Protein AF-A0A7Y6E427-F1 (afdb_monomer_lite)

Structure (mmCIF, N/CA/C/O backbone):
data_AF-A0A7Y6E427-F1
#
_entry.id   AF-A0A7Y6E427-F1
#
loop_
_atom_site.group_PDB
_atom_site.id
_atom_site.type_symbol
_atom_site.label_atom_id
_atom_site.label_alt_id
_atom_site.label_comp_id
_atom_site.label_asym_id
_atom_site.label_entity_id
_atom_site.label_seq_id
_atom_site.pdbx_PDB_ins_code
_atom_site.Cartn_x
_atom_site.Cartn_y
_atom_site.Cartn_z
_atom_site.occupancy
_atom_site.B_iso_or_equiv
_atom_site.auth_seq_id
_atom_site.auth_comp_id
_atom_site.auth_asym_id
_atom_site.auth_atom_id
_atom_site.pdbx_PDB_model_num
ATOM 1 N N . MET A 1 1 ? 7.602 -3.391 -2.675 1.00 95.00 1 MET A N 1
ATOM 2 C CA . MET A 1 1 ? 7.147 -2.025 -2.316 1.00 95.00 1 MET A CA 1
ATOM 3 C C . MET A 1 1 ? 5.627 -1.980 -2.316 1.00 95.00 1 MET A C 1
ATOM 5 O O . MET A 1 1 ? 5.021 -2.657 -3.137 1.00 95.00 1 MET A O 1
ATOM 9 N N . LEU A 1 2 ? 5.020 -1.209 -1.414 1.00 97.69 2 LEU A N 1
ATOM 10 C CA . LEU A 1 2 ? 3.583 -0.913 -1.428 1.00 97.69 2 LEU A CA 1
ATOM 11 C C . LEU A 1 2 ? 3.324 0.425 -2.132 1.00 97.69 2 LEU A C 1
ATOM 13 O O . LEU A 1 2 ? 4.019 1.398 -1.859 1.00 97.69 2 LEU A O 1
ATOM 17 N N . ILE A 1 3 ? 2.327 0.484 -3.006 1.00 97.25 3 ILE A N 1
ATOM 18 C CA . ILE A 1 3 ? 1.821 1.716 -3.617 1.00 97.25 3 ILE A CA 1
ATOM 19 C C . ILE A 1 3 ? 0.361 1.869 -3.204 1.00 97.25 3 ILE A C 1
ATOM 21 O O . ILE A 1 3 ? -0.404 0.911 -3.313 1.00 97.25 3 ILE A O 1
ATOM 25 N N . GLN A 1 4 ? -0.028 3.051 -2.734 1.00 97.75 4 GLN A N 1
ATOM 26 C CA . GLN A 1 4 ? -1.403 3.341 -2.330 1.00 97.75 4 GLN A CA 1
ATOM 27 C C . GLN A 1 4 ? -1.876 4.657 -2.936 1.00 97.75 4 GLN A C 1
ATOM 29 O O . GLN A 1 4 ? -1.157 5.657 -2.911 1.00 97.75 4 GLN A O 1
ATOM 34 N N . LEU A 1 5 ? -3.102 4.657 -3.451 1.00 97.38 5 LEU A N 1
ATOM 35 C CA . LEU A 1 5 ? -3.813 5.877 -3.806 1.00 97.38 5 LEU A CA 1
ATOM 36 C C . LEU A 1 5 ? -4.541 6.380 -2.561 1.00 97.38 5 LEU A C 1
ATOM 38 O O . LEU A 1 5 ? -5.283 5.630 -1.926 1.00 97.38 5 LEU A O 1
ATOM 42 N N . ARG A 1 6 ? -4.316 7.642 -2.206 1.00 97.56 6 ARG A N 1
ATOM 43 C CA . ARG A 1 6 ? -5.000 8.301 -1.098 1.00 97.56 6 ARG A CA 1
ATOM 44 C C . ARG A 1 6 ? -6.352 8.829 -1.566 1.00 97.56 6 ARG A C 1
ATOM 46 O O . ARG A 1 6 ? -6.402 9.679 -2.452 1.00 97.56 6 ARG A O 1
ATOM 53 N N . GLY A 1 7 ? -7.411 8.332 -0.935 1.00 94.62 7 GLY A N 1
ATOM 54 C CA . GLY A 1 7 ? -8.775 8.826 -1.065 1.00 94.62 7 GLY A CA 1
ATOM 55 C C . GLY A 1 7 ? -8.993 10.153 -0.339 1.00 94.62 7 GLY A C 1
ATOM 56 O O . GLY A 1 7 ? -8.105 10.688 0.333 1.00 94.62 7 GLY A O 1
ATOM 57 N N . SER A 1 8 ? -10.192 10.707 -0.493 1.00 91.56 8 SER A N 1
ATOM 58 C CA . SER A 1 8 ? -10.535 12.044 -0.001 1.00 91.56 8 SER A CA 1
ATOM 59 C C . SER A 1 8 ? -10.573 12.151 1.525 1.00 91.56 8 SER A C 1
ATOM 61 O O . SER A 1 8 ? -10.405 13.251 2.049 1.00 91.56 8 SER A O 1
ATOM 63 N N . GLN A 1 9 ? -10.737 11.036 2.242 1.00 92.12 9 GLN A N 1
ATOM 64 C CA . GLN A 1 9 ? -10.727 10.983 3.708 1.00 92.12 9 GLN A CA 1
ATOM 65 C C . GLN A 1 9 ? -9.375 10.506 4.264 1.00 92.12 9 GLN A C 1
ATOM 67 O O . GLN A 1 9 ? -9.242 10.248 5.458 1.00 92.12 9 GLN A O 1
ATOM 72 N N . GLY A 1 10 ? -8.344 10.428 3.416 1.00 94.25 10 GLY A N 1
ATOM 73 C CA . GLY A 1 10 ? -7.008 9.988 3.808 1.00 94.25 10 GLY A CA 1
ATOM 74 C C . GLY A 1 10 ? -6.825 8.471 3.831 1.00 94.25 10 GLY A C 1
ATOM 75 O O . GLY A 1 10 ? -5.727 8.022 4.143 1.00 94.25 10 GLY A O 1
ATOM 76 N N . GLU A 1 11 ? -7.849 7.700 3.472 1.00 96.94 11 GLU A N 1
ATOM 77 C CA . GLU A 1 11 ? -7.848 6.244 3.351 1.00 96.94 11 GLU A CA 1
ATOM 78 C C . GLU A 1 11 ? -7.112 5.761 2.099 1.00 96.94 11 GLU A C 1
ATOM 80 O O . GLU A 1 11 ? -6.969 6.496 1.119 1.00 96.94 11 GLU A O 1
ATOM 85 N N . ALA A 1 12 ? -6.632 4.514 2.101 1.00 97.56 12 ALA A N 1
ATOM 86 C CA . ALA A 1 12 ? -6.104 3.916 0.876 1.00 97.56 12 ALA A CA 1
ATOM 87 C C . ALA A 1 12 ? -7.281 3.476 -0.002 1.00 97.56 12 ALA A C 1
ATOM 89 O O . ALA A 1 12 ? -7.875 2.430 0.251 1.00 97.56 12 ALA A O 1
ATOM 90 N N . SER A 1 13 ? -7.635 4.255 -1.023 1.00 96.62 13 SER A N 1
ATOM 91 C CA . SER A 1 13 ? -8.749 3.952 -1.937 1.00 96.62 13 SER A CA 1
ATOM 92 C C . SER A 1 13 ? -8.400 2.861 -2.953 1.00 96.62 13 SER A C 1
ATOM 94 O O . SER A 1 13 ? -9.272 2.134 -3.422 1.00 96.62 13 SER A O 1
ATOM 96 N N . ALA A 1 14 ? -7.111 2.712 -3.252 1.00 96.38 14 ALA A N 1
ATOM 97 C CA . ALA A 1 14 ? -6.553 1.600 -4.005 1.00 96.38 14 ALA A CA 1
ATOM 98 C C . ALA A 1 14 ? -5.166 1.260 -3.460 1.00 96.38 14 ALA A C 1
ATOM 100 O O . ALA A 1 14 ? -4.460 2.124 -2.933 1.00 96.38 14 ALA A O 1
ATOM 101 N N . SER A 1 15 ? -4.760 -0.002 -3.565 1.00 97.56 15 SER A N 1
ATOM 102 C CA . SER A 1 15 ? -3.438 -0.454 -3.134 1.00 97.56 15 SER A CA 1
ATOM 103 C C . SER A 1 15 ? -2.888 -1.510 -4.086 1.00 97.56 15 SER A C 1
ATOM 105 O O . SER A 1 15 ? -3.629 -2.334 -4.624 1.00 97.56 15 SER A O 1
ATOM 107 N N . ALA A 1 16 ? -1.575 -1.501 -4.280 1.00 97.38 16 ALA A N 1
ATOM 108 C CA . ALA A 1 16 ? -0.863 -2.517 -5.037 1.00 97.38 16 ALA A CA 1
ATOM 109 C C . ALA A 1 16 ? 0.496 -2.818 -4.401 1.00 97.38 16 ALA A C 1
ATOM 111 O O . ALA A 1 16 ? 1.229 -1.916 -3.997 1.00 97.38 16 ALA A O 1
ATOM 112 N N . VAL A 1 17 ? 0.856 -4.096 -4.345 1.00 97.25 17 VAL A N 1
ATOM 113 C CA . VAL A 1 17 ? 2.209 -4.542 -4.017 1.00 97.25 17 VAL A CA 1
ATOM 114 C C . VAL A 1 17 ? 2.961 -4.759 -5.317 1.00 97.25 17 VAL A C 1
ATOM 116 O O . VAL A 1 17 ? 2.497 -5.475 -6.201 1.00 97.25 17 VAL A O 1
ATOM 119 N N . PHE A 1 18 ? 4.133 -4.145 -5.416 1.00 95.75 18 PHE A N 1
ATOM 120 C CA . PHE A 1 18 ? 5.030 -4.267 -6.553 1.00 95.75 18 PHE A CA 1
ATOM 12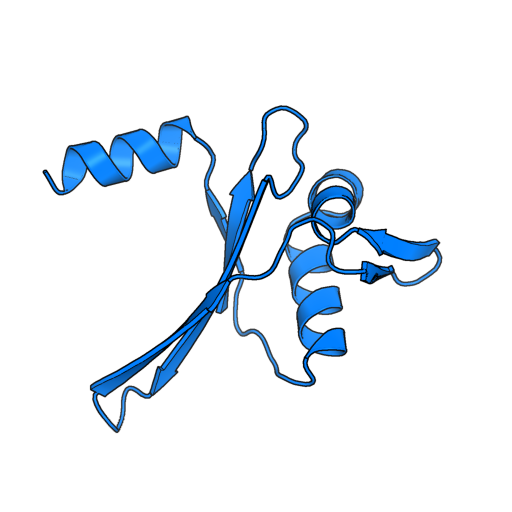1 C C . PHE A 1 18 ? 6.334 -4.937 -6.123 1.00 95.75 18 PHE A C 1
ATOM 123 O O . PHE A 1 18 ? 6.969 -4.510 -5.148 1.00 95.75 18 PHE A O 1
ATOM 130 N N . ALA A 1 19 ? 6.726 -5.977 -6.850 1.00 94.75 19 ALA A N 1
ATOM 131 C CA . ALA A 1 19 ? 7.983 -6.692 -6.681 1.00 94.75 19 ALA A CA 1
ATOM 132 C C . ALA A 1 19 ? 8.788 -6.615 -7.981 1.00 94.75 19 ALA A C 1
ATOM 134 O O . ALA A 1 19 ? 8.236 -6.804 -9.064 1.00 94.75 19 ALA A O 1
ATOM 135 N N . VAL A 1 20 ? 10.085 -6.337 -7.862 1.00 94.12 20 VAL A N 1
ATOM 136 C CA . VAL A 1 20 ? 11.022 -6.258 -8.987 1.00 94.12 20 VAL A CA 1
ATOM 137 C C . VAL A 1 20 ? 12.135 -7.260 -8.745 1.00 94.12 20 VAL A C 1
ATOM 139 O O . VAL A 1 20 ? 12.715 -7.282 -7.663 1.00 94.12 20 VAL A O 1
ATOM 142 N N . ASP A 1 21 ? 12.438 -8.054 -9.763 1.00 94.81 21 ASP A N 1
ATOM 143 C CA 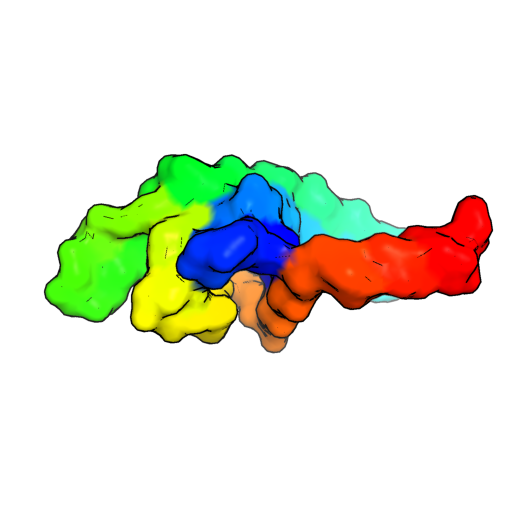. ASP A 1 21 ? 13.633 -8.883 -9.842 1.00 94.81 21 ASP A CA 1
ATOM 144 C C . ASP A 1 21 ? 14.565 -8.255 -10.895 1.00 94.81 21 ASP A C 1
ATOM 146 O O . ASP A 1 21 ? 14.369 -8.464 -12.101 1.00 94.81 21 ASP A O 1
ATOM 150 N N . PRO A 1 22 ? 15.539 -7.428 -10.467 1.00 93.75 22 PRO A N 1
ATOM 151 C CA . PRO A 1 22 ? 16.426 -6.726 -11.386 1.00 93.75 22 PRO A CA 1
ATOM 152 C C . PRO A 1 22 ? 17.427 -7.661 -12.070 1.00 93.75 22 PRO A C 1
ATOM 154 O O . PRO A 1 22 ? 17.843 -7.367 -13.186 1.00 93.75 22 PRO A O 1
ATOM 157 N N . GLU A 1 23 ? 17.789 -8.789 -11.450 1.00 97.12 23 GLU A N 1
ATOM 158 C CA . GLU A 1 23 ? 18.710 -9.766 -12.047 1.00 97.12 23 GLU A CA 1
ATOM 159 C C . GLU A 1 23 ? 18.073 -10.454 -13.255 1.00 97.12 23 GLU A C 1
ATOM 161 O O . GLU A 1 23 ? 18.747 -10.743 -14.244 1.00 97.12 23 GLU A O 1
ATOM 166 N N . ARG A 1 24 ? 16.756 -10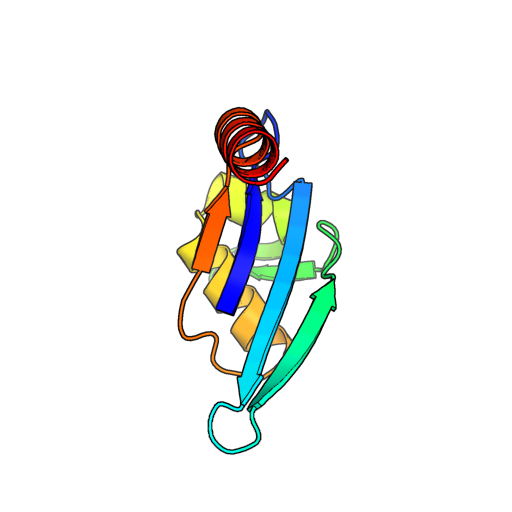.682 -13.193 1.00 96.38 24 ARG A N 1
ATOM 167 C CA . ARG A 1 24 ? 15.980 -11.275 -14.289 1.00 96.38 24 ARG A CA 1
ATOM 168 C C . ARG A 1 24 ? 15.303 -10.252 -15.195 1.00 96.38 24 ARG A C 1
ATOM 170 O O . ARG A 1 24 ? 14.728 -10.644 -16.206 1.00 96.38 24 ARG A O 1
ATOM 177 N N . GLY A 1 25 ? 15.329 -8.968 -14.841 1.00 96.81 25 GLY A N 1
ATOM 178 C CA . GLY A 1 25 ? 14.597 -7.924 -15.560 1.00 96.81 25 GLY A CA 1
ATOM 179 C C . GLY A 1 25 ? 13.081 -8.148 -15.555 1.00 96.81 25 GLY A C 1
ATOM 180 O O . GLY A 1 25 ? 12.413 -7.849 -16.541 1.00 96.81 25 GLY A O 1
ATOM 181 N N . THR A 1 26 ? 12.533 -8.709 -14.472 1.00 97.19 26 THR A N 1
ATOM 182 C CA . THR A 1 26 ? 11.095 -9.010 -14.358 1.00 97.19 26 THR A CA 1
ATOM 183 C C . THR A 1 26 ? 10.449 -8.238 -13.216 1.00 97.19 26 THR A C 1
ATOM 185 O O . THR A 1 26 ? 11.109 -7.827 -12.262 1.00 97.19 26 THR A O 1
ATOM 188 N N . ALA A 1 27 ? 9.139 -8.029 -13.309 1.00 95.50 27 ALA A N 1
ATOM 189 C CA . ALA A 1 27 ? 8.355 -7.416 -12.250 1.00 95.50 27 ALA A CA 1
ATOM 190 C C . ALA A 1 27 ? 7.003 -8.115 -12.101 1.00 95.50 27 ALA A C 1
ATOM 192 O O . ALA A 1 27 ? 6.497 -8.747 -13.028 1.00 95.50 27 ALA A O 1
ATOM 193 N N . SER A 1 28 ? 6.417 -8.009 -10.916 1.00 95.75 28 SER A N 1
ATOM 194 C CA . SER A 1 28 ? 5.092 -8.534 -10.600 1.00 95.75 28 SER A CA 1
ATOM 195 C C . SER A 1 28 ? 4.315 -7.517 -9.779 1.00 95.75 28 SER A C 1
ATOM 197 O O . SER A 1 28 ? 4.871 -6.846 -8.907 1.00 95.75 28 SER A O 1
ATOM 199 N N . MET A 1 29 ? 3.019 -7.411 -10.059 1.00 96.00 29 MET A N 1
ATOM 200 C CA . MET A 1 29 ? 2.101 -6.531 -9.346 1.00 96.00 29 MET A CA 1
ATOM 201 C C . MET A 1 29 ? 0.915 -7.337 -8.829 1.00 96.00 29 MET A C 1
ATOM 203 O O . MET A 1 29 ? 0.348 -8.148 -9.557 1.00 96.00 29 MET A O 1
ATOM 207 N N . ILE A 1 30 ? 0.529 -7.082 -7.582 1.00 95.75 30 ILE A N 1
ATOM 208 C CA . ILE A 1 30 ? -0.665 -7.651 -6.961 1.00 95.75 30 ILE A CA 1
ATOM 209 C C . ILE A 1 30 ? -1.512 -6.499 -6.442 1.00 95.75 30 ILE A C 1
ATOM 211 O O . ILE A 1 30 ? -1.054 -5.716 -5.612 1.00 95.75 30 ILE A O 1
ATOM 215 N N . THR A 1 31 ? -2.750 -6.393 -6.914 1.00 97.44 31 THR A N 1
ATOM 216 C CA . THR A 1 31 ? -3.723 -5.442 -6.369 1.00 97.44 31 THR A CA 1
ATOM 217 C C . THR A 1 31 ? -4.223 -5.934 -5.018 1.00 97.44 31 THR A C 1
ATOM 219 O O . THR A 1 31 ? -4.608 -7.095 -4.886 1.00 97.44 31 THR A O 1
ATOM 222 N N . VAL A 1 32 ? -4.257 -5.045 -4.032 1.00 97.25 32 VAL A N 1
ATOM 223 C CA . VAL A 1 32 ? -4.732 -5.342 -2.681 1.00 97.25 32 VAL A CA 1
ATOM 224 C C . VAL A 1 32 ? -5.998 -4.523 -2.429 1.00 97.25 32 VAL A C 1
ATOM 226 O O . VAL A 1 32 ? -5.933 -3.293 -2.459 1.00 97.25 32 VAL A O 1
ATOM 229 N N . PRO A 1 33 ? -7.158 -5.161 -2.201 1.00 97.44 33 PRO A N 1
ATOM 230 C CA . PRO A 1 33 ? -8.388 -4.443 -1.890 1.00 97.44 33 PRO A CA 1
ATOM 231 C C . PRO A 1 33 ? -8.255 -3.609 -0.612 1.00 97.44 33 PRO A C 1
ATOM 233 O O . PRO A 1 33 ? -7.711 -4.088 0.382 1.00 97.44 33 PRO A O 1
ATOM 236 N N . SER A 1 34 ? -8.830 -2.408 -0.582 1.00 96.81 34 SER A N 1
ATOM 237 C CA . SER A 1 34 ? -8.844 -1.545 0.613 1.00 96.81 34 SER A CA 1
ATOM 238 C C . SER A 1 34 ? -9.558 -2.171 1.813 1.00 96.81 34 SER A C 1
ATOM 240 O O . SER A 1 34 ? -9.243 -1.852 2.957 1.00 96.81 34 SER A O 1
ATOM 242 N N . LEU A 1 35 ? -10.487 -3.093 1.542 1.00 97.06 35 LEU A N 1
ATOM 243 C CA . LEU A 1 35 ? -11.217 -3.885 2.536 1.00 97.06 35 LEU A CA 1
ATOM 244 C C . LEU A 1 35 ? -10.418 -5.089 3.062 1.00 97.06 35 LEU A C 1
ATOM 246 O O . LEU A 1 35 ? -10.940 -5.861 3.862 1.00 97.06 35 LEU A O 1
ATOM 250 N N . THR A 1 36 ? -9.173 -5.283 2.612 1.00 97.69 36 THR A N 1
ATOM 251 C CA . THR A 1 36 ? -8.297 -6.329 3.152 1.00 97.69 36 THR A CA 1
ATOM 252 C C . THR A 1 36 ? -8.111 -6.093 4.642 1.00 97.69 36 THR A C 1
ATOM 254 O O . THR A 1 36 ? -7.632 -5.034 5.047 1.00 97.69 36 THR A O 1
ATOM 257 N N . VAL A 1 37 ? -8.491 -7.076 5.453 1.00 97.88 37 VAL A N 1
ATOM 258 C CA . VAL A 1 37 ? -8.349 -7.002 6.906 1.00 97.88 37 VAL A CA 1
ATOM 259 C C . VAL A 1 37 ? -6.907 -7.326 7.280 1.00 97.88 37 VAL A C 1
ATOM 261 O O . VAL A 1 37 ? -6.390 -8.388 6.931 1.00 97.88 37 VAL A O 1
ATOM 264 N N . VAL A 1 38 ? -6.265 -6.407 7.992 1.00 97.19 38 VAL A N 1
ATOM 265 C CA . VAL A 1 38 ? -4.910 -6.541 8.535 1.00 97.19 38 VAL A CA 1
ATOM 266 C C . VAL A 1 38 ? -4.939 -6.379 10.052 1.00 97.19 38 VAL A C 1
ATOM 268 O O . VAL A 1 38 ? -5.903 -5.863 10.612 1.00 97.19 38 VAL A O 1
ATOM 271 N N . ASN A 1 39 ? -3.879 -6.812 10.730 1.00 95.12 39 ASN A N 1
ATOM 272 C CA . ASN A 1 39 ? -3.746 -6.605 12.169 1.00 95.12 39 ASN A CA 1
ATOM 273 C C . ASN A 1 39 ? -3.070 -5.257 12.447 1.00 95.12 39 ASN A C 1
ATOM 275 O O . ASN A 1 39 ? -1.940 -5.037 12.010 1.00 95.12 39 ASN A O 1
ATOM 279 N N . SER A 1 40 ? -3.737 -4.387 13.207 1.00 90.25 40 SER A N 1
ATOM 280 C CA . SER A 1 40 ? -3.146 -3.178 13.786 1.00 90.25 40 SER A CA 1
ATOM 281 C C . SER A 1 40 ? -2.605 -3.489 15.189 1.00 90.25 40 SER A C 1
ATOM 283 O O . SER A 1 40 ? -3.348 -4.012 16.033 1.00 90.25 40 SER A O 1
ATOM 285 N N . PRO A 1 41 ? -1.319 -3.211 15.478 1.00 81.00 41 PRO A N 1
ATOM 286 C CA . PRO A 1 41 ? -0.762 -3.402 16.813 1.00 81.00 41 PRO A CA 1
ATOM 287 C C . PRO A 1 41 ? -1.536 -2.608 17.876 1.00 81.00 41 PRO A C 1
ATOM 289 O O . PRO A 1 41 ? -1.563 -1.384 17.850 1.00 81.00 41 PRO A O 1
ATOM 292 N N . GLY A 1 42 ? -2.138 -3.312 18.838 1.00 83.06 42 GLY A N 1
ATOM 293 C CA . GLY A 1 42 ? -2.882 -2.708 19.953 1.00 83.06 42 GLY A CA 1
ATOM 294 C C . GLY A 1 42 ? -4.363 -2.415 19.683 1.00 83.06 42 GLY A C 1
ATOM 295 O O . GLY A 1 42 ? -5.106 -2.225 20.641 1.00 83.06 42 GLY A O 1
ATOM 296 N N . GLU A 1 43 ? -4.809 -2.450 18.426 1.00 83.62 43 GLU A N 1
ATOM 297 C CA . GLU A 1 43 ? -6.193 -2.124 18.031 1.00 83.62 43 GLU A CA 1
ATOM 298 C C . GLU A 1 43 ? -6.948 -3.328 17.438 1.00 83.62 43 GLU A C 1
ATOM 300 O O . GLU A 1 43 ? -8.176 -3.345 17.424 1.00 83.62 43 GLU A O 1
ATOM 305 N N . GLY A 1 44 ? -6.231 -4.376 17.014 1.00 90.12 44 GLY A N 1
ATOM 306 C CA . GLY A 1 44 ? -6.831 -5.593 16.466 1.00 90.12 44 GLY A CA 1
ATOM 307 C C . GLY A 1 44 ? -7.072 -5.521 14.951 1.00 90.12 44 GLY A C 1
ATOM 308 O O . GLY A 1 44 ? -6.361 -4.797 14.251 1.00 90.12 44 GLY A O 1
ATOM 309 N N . PRO A 1 45 ? -8.004 -6.328 14.411 1.00 96.62 45 PRO A N 1
ATOM 310 C CA . PRO A 1 45 ? -8.282 -6.368 12.978 1.00 96.62 45 PRO A CA 1
ATOM 311 C C . PRO A 1 45 ? -8.898 -5.057 12.472 1.00 96.62 45 PRO A C 1
ATOM 313 O O . PRO A 1 45 ? -9.897 -4.594 13.015 1.00 96.62 45 PRO A O 1
ATOM 316 N N . VAL A 1 46 ? -8.343 -4.501 11.398 1.00 97.38 46 VAL A N 1
ATOM 317 C CA . VAL A 1 46 ? -8.801 -3.253 10.764 1.00 97.38 46 VAL A CA 1
ATOM 318 C C . VAL A 1 46 ? -8.674 -3.353 9.244 1.00 97.38 46 VAL A C 1
ATOM 320 O O . VAL A 1 46 ? -7.848 -4.110 8.727 1.00 97.38 46 VAL A O 1
ATOM 323 N N . ALA A 1 47 ? -9.490 -2.604 8.502 1.00 97.75 47 ALA A N 1
ATOM 324 C CA . ALA A 1 47 ? -9.341 -2.514 7.055 1.00 97.75 47 ALA A CA 1
ATOM 325 C C . ALA A 1 47 ? -8.039 -1.780 6.691 1.00 97.75 47 ALA A C 1
ATOM 327 O O . ALA A 1 47 ? -7.725 -0.731 7.252 1.00 97.75 47 ALA A O 1
ATOM 328 N N . LEU A 1 48 ? -7.296 -2.290 5.706 1.00 97.25 48 LEU A N 1
ATOM 329 C CA . LEU A 1 48 ? -6.040 -1.692 5.240 1.00 97.25 48 LEU A CA 1
ATOM 330 C C . LEU A 1 48 ? -6.208 -0.218 4.836 1.00 97.25 48 LEU A C 1
ATOM 332 O O . LEU A 1 48 ? -5.335 0.605 5.115 1.00 97.25 48 LEU A O 1
ATOM 336 N N . GLY A 1 49 ? -7.328 0.106 4.180 1.00 96.88 49 GLY A N 1
ATOM 337 C CA . GLY A 1 49 ? -7.656 1.475 3.788 1.00 96.88 49 GLY A CA 1
ATOM 338 C C . GLY A 1 49 ? -7.784 2.415 4.981 1.00 96.88 49 GLY A C 1
ATOM 339 O O . GLY A 1 49 ? -7.188 3.491 4.970 1.00 96.88 49 GLY A O 1
ATOM 340 N N . GLU A 1 50 ? -8.503 1.980 6.015 1.00 96.81 50 GLU A N 1
ATOM 341 C CA . GLU A 1 50 ? -8.710 2.732 7.254 1.00 96.81 50 GLU A CA 1
ATOM 342 C C . GLU A 1 50 ? -7.408 2.888 8.040 1.00 96.81 50 GLU A C 1
ATOM 344 O O . GLU A 1 50 ? -7.074 3.998 8.442 1.00 96.81 50 GLU A O 1
ATOM 349 N N . LEU A 1 51 ? -6.611 1.820 8.147 1.00 96.69 51 LEU A N 1
ATOM 350 C CA . LEU A 1 51 ? -5.320 1.855 8.836 1.00 96.69 51 LEU A CA 1
ATOM 351 C C . LEU A 1 51 ? -4.368 2.907 8.248 1.00 96.69 51 LEU A C 1
ATOM 353 O O . LEU A 1 51 ? -3.596 3.535 8.975 1.00 96.69 51 LEU A O 1
ATOM 357 N N . MET A 1 52 ? -4.415 3.121 6.928 1.00 96.25 52 MET A N 1
ATOM 358 C CA . MET A 1 52 ? -3.634 4.186 6.298 1.00 96.25 52 MET A CA 1
ATOM 359 C C . MET A 1 52 ? -4.106 5.580 6.742 1.00 96.25 52 MET A C 1
ATOM 361 O O . MET A 1 52 ? -3.266 6.462 6.922 1.00 96.25 52 MET A O 1
ATOM 365 N N . ALA A 1 53 ? -5.413 5.781 6.933 1.00 95.69 53 ALA A N 1
ATOM 366 C CA . ALA A 1 53 ? -5.972 7.054 7.384 1.00 95.69 53 ALA A CA 1
ATOM 367 C C . ALA A 1 53 ? -5.647 7.334 8.858 1.00 95.69 53 ALA A C 1
ATOM 369 O O . ALA A 1 53 ? -5.265 8.452 9.201 1.00 95.69 53 ALA A O 1
ATOM 370 N N . SER A 1 54 ? -5.772 6.325 9.721 1.00 94.62 54 SER A N 1
ATOM 371 C CA . SER A 1 54 ? -5.627 6.471 11.171 1.00 94.62 54 SER A CA 1
ATOM 372 C C . SER A 1 54 ? -4.170 6.455 11.641 1.00 94.62 54 SER A C 1
ATOM 374 O O . SER A 1 54 ? -3.783 7.272 12.476 1.00 94.62 54 SER A O 1
ATOM 376 N N . ASN A 1 55 ? -3.336 5.566 11.089 1.00 94.38 55 ASN A N 1
ATOM 377 C CA . ASN A 1 55 ? -1.972 5.317 11.581 1.00 94.38 55 ASN A CA 1
ATOM 378 C C . ASN A 1 55 ? -0.898 5.588 10.509 1.00 94.38 55 ASN A C 1
ATOM 380 O O . ASN A 1 55 ? 0.303 5.506 10.781 1.00 94.38 55 ASN A O 1
ATOM 384 N N . GLY A 1 56 ? -1.310 5.950 9.292 1.00 93.81 56 GLY A N 1
ATOM 385 C CA . GLY A 1 56 ? -0.425 6.391 8.221 1.00 93.81 56 GLY A CA 1
ATOM 386 C C . GLY A 1 56 ? 0.138 5.273 7.337 1.00 93.81 56 GLY A C 1
ATOM 387 O O . GLY A 1 56 ? -0.027 4.073 7.562 1.00 93.81 56 GLY A O 1
ATOM 388 N N . ALA A 1 57 ? 0.865 5.699 6.301 1.00 93.81 57 ALA A N 1
ATOM 389 C CA . ALA A 1 57 ? 1.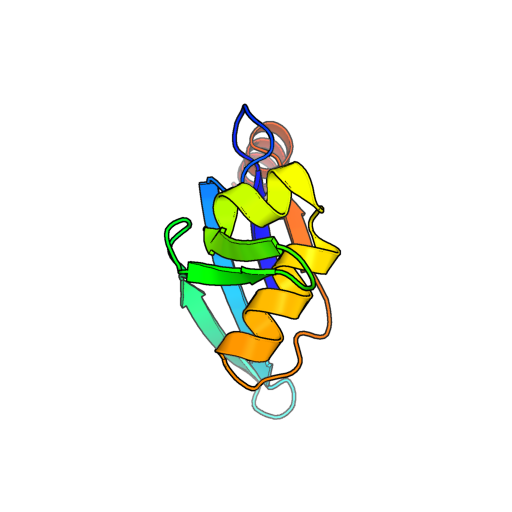413 4.826 5.261 1.00 93.81 57 ALA A CA 1
ATOM 390 C C . ALA A 1 57 ? 2.339 3.730 5.813 1.00 93.81 57 ALA A C 1
ATOM 392 O O . ALA A 1 57 ? 2.227 2.572 5.415 1.00 93.81 57 ALA A O 1
ATOM 393 N N . GLY A 1 58 ? 3.221 4.080 6.757 1.00 95.38 58 GLY A N 1
ATOM 394 C CA . GLY A 1 58 ? 4.163 3.134 7.361 1.00 95.38 58 GLY A CA 1
ATOM 395 C C . GLY A 1 58 ? 3.454 2.001 8.102 1.00 95.38 58 GLY A C 1
ATOM 396 O O . GLY A 1 58 ? 3.761 0.837 7.861 1.00 95.38 58 GLY A O 1
ATOM 397 N N . ALA A 1 59 ? 2.446 2.331 8.915 1.00 95.00 59 ALA A N 1
ATOM 398 C CA . ALA A 1 59 ? 1.650 1.340 9.634 1.00 95.00 59 ALA A CA 1
ATOM 399 C C . ALA A 1 59 ? 0.903 0.407 8.671 1.00 95.00 59 ALA A C 1
ATOM 401 O O . ALA A 1 59 ? 0.966 -0.811 8.820 1.00 95.00 59 ALA A O 1
ATOM 402 N N . SER A 1 60 ? 0.264 0.959 7.633 1.00 95.94 60 SER A N 1
ATOM 403 C CA . SER A 1 60 ? -0.426 0.142 6.626 1.00 95.94 60 SER A CA 1
ATOM 404 C C . SER A 1 60 ? 0.526 -0.768 5.832 1.00 95.94 60 SER A C 1
ATOM 406 O O . SER A 1 60 ? 0.201 -1.929 5.581 1.00 95.94 60 SER A O 1
ATOM 408 N N . ARG A 1 61 ? 1.740 -0.293 5.509 1.00 96.81 61 ARG A N 1
ATOM 409 C CA . ARG A 1 61 ? 2.802 -1.098 4.889 1.00 96.81 61 ARG A CA 1
ATOM 410 C C . ARG A 1 61 ? 3.214 -2.251 5.789 1.00 96.81 61 ARG A C 1
ATOM 412 O O . ARG A 1 61 ? 3.302 -3.380 5.315 1.00 96.81 61 ARG A O 1
ATOM 419 N N . ASP A 1 62 ? 3.485 -1.969 7.056 1.00 96.38 62 ASP A N 1
ATOM 420 C CA . ASP A 1 62 ? 3.998 -2.962 7.996 1.00 96.38 62 ASP A CA 1
ATOM 421 C C . ASP A 1 62 ? 2.941 -4.024 8.311 1.00 96.38 62 ASP A C 1
ATOM 423 O O . ASP A 1 62 ? 3.247 -5.216 8.308 1.00 96.38 62 ASP A O 1
ATOM 427 N N . ALA A 1 63 ? 1.682 -3.618 8.484 1.00 96.38 63 ALA A N 1
ATOM 428 C CA . ALA A 1 63 ? 0.568 -4.534 8.698 1.00 96.38 63 ALA A CA 1
ATOM 429 C C . ALA A 1 63 ? 0.314 -5.431 7.475 1.00 96.38 63 ALA A C 1
ATOM 431 O O . ALA A 1 63 ? 0.120 -6.641 7.620 1.00 96.38 63 ALA A O 1
ATOM 432 N N . LEU A 1 64 ? 0.380 -4.874 6.258 1.00 96.69 64 LEU A N 1
ATOM 433 C CA . LEU A 1 64 ? 0.272 -5.674 5.041 1.00 96.69 64 LEU A CA 1
ATOM 434 C C . LEU A 1 64 ? 1.459 -6.629 4.890 1.00 96.69 64 LEU A C 1
ATOM 436 O O . LEU A 1 64 ? 1.240 -7.799 4.602 1.00 96.69 64 LEU A O 1
ATOM 440 N N . ALA A 1 65 ? 2.691 -6.160 5.115 1.00 96.31 65 ALA A N 1
ATOM 441 C CA . ALA A 1 65 ? 3.906 -6.977 5.069 1.00 96.31 65 ALA A CA 1
ATOM 442 C C . ALA A 1 65 ? 3.811 -8.191 6.005 1.00 96.31 65 ALA A C 1
ATOM 444 O O . ALA A 1 65 ? 4.153 -9.308 5.614 1.00 96.31 65 ALA A O 1
ATOM 445 N N . GLN A 1 66 ? 3.286 -7.983 7.217 1.00 95.50 66 GLN A N 1
ATOM 446 C CA . GLN A 1 66 ? 3.013 -9.060 8.166 1.00 95.50 66 GLN A CA 1
ATOM 447 C C . GLN A 1 66 ? 1.953 -10.036 7.645 1.00 95.50 66 GLN A C 1
ATOM 449 O O . GLN A 1 66 ? 2.158 -11.243 7.739 1.00 95.50 66 GLN A O 1
ATOM 454 N N . LEU A 1 67 ? 0.856 -9.539 7.061 1.00 95.56 67 LEU A N 1
ATOM 455 C CA . LEU A 1 67 ? -0.212 -10.381 6.511 1.00 95.56 67 LEU A CA 1
ATOM 456 C C . LEU A 1 67 ? 0.291 -11.304 5.390 1.00 95.56 67 LEU A C 1
ATOM 458 O O . LEU A 1 67 ? -0.046 -12.485 5.370 1.00 95.56 67 LEU A O 1
ATOM 462 N N . ILE A 1 68 ? 1.084 -10.772 4.455 1.00 94.50 68 ILE A N 1
ATOM 463 C CA . ILE A 1 68 ? 1.563 -11.525 3.282 1.00 94.50 68 ILE A CA 1
ATOM 464 C C . ILE A 1 68 ? 2.888 -12.260 3.527 1.00 94.50 68 ILE A C 1
ATOM 466 O O . ILE A 1 68 ? 3.373 -12.958 2.639 1.00 94.50 68 ILE A O 1
ATOM 470 N N . GLY A 1 69 ? 3.491 -12.100 4.708 1.00 94.69 69 GLY A N 1
ATOM 471 C CA . GLY A 1 69 ? 4.731 -12.777 5.086 1.00 94.69 69 GLY A CA 1
ATOM 472 C C . GLY A 1 69 ? 5.963 -12.348 4.285 1.00 94.69 69 GLY A C 1
ATOM 473 O O . GLY A 1 69 ? 6.932 -13.103 4.220 1.00 94.69 69 GLY A O 1
ATOM 474 N N . VAL A 1 70 ? 5.954 -11.157 3.674 1.00 92.56 70 VAL A N 1
ATOM 475 C CA . VAL A 1 70 ? 7.110 -10.624 2.937 1.00 92.56 70 VAL A CA 1
ATOM 476 C C . VAL A 1 70 ? 7.478 -9.227 3.405 1.00 92.56 70 VAL A C 1
ATOM 478 O O . VAL A 1 70 ? 6.626 -8.414 3.755 1.00 92.56 70 VAL A O 1
ATOM 481 N N . LYS A 1 71 ? 8.775 -8.919 3.366 1.00 93.81 71 LYS A N 1
ATOM 482 C CA . LYS A 1 71 ? 9.258 -7.567 3.632 1.00 93.81 71 LYS A CA 1
ATOM 483 C C . LYS A 1 71 ? 8.862 -6.645 2.479 1.00 93.81 71 LYS A C 1
ATOM 485 O O . LYS A 1 71 ? 9.105 -6.944 1.313 1.00 93.81 71 LYS A O 1
ATOM 490 N N . LEU A 1 72 ? 8.301 -5.490 2.817 1.00 95.38 72 LEU A N 1
ATOM 491 C CA . LEU A 1 72 ? 8.052 -4.412 1.868 1.00 95.38 72 LEU A CA 1
ATOM 492 C C . LEU A 1 72 ? 9.089 -3.311 2.098 1.00 95.38 72 LEU A C 1
ATOM 494 O O . LEU A 1 72 ? 9.004 -2.559 3.066 1.00 95.38 72 LEU A O 1
ATOM 498 N N . ASP A 1 73 ? 10.072 -3.206 1.200 1.00 93.00 73 ASP A N 1
ATOM 499 C CA . ASP A 1 73 ? 11.221 -2.298 1.376 1.00 93.00 73 ASP A CA 1
ATOM 500 C C . ASP A 1 73 ? 10.856 -0.808 1.410 1.00 93.00 73 ASP A C 1
ATOM 502 O O . ASP A 1 73 ? 11.611 0.010 1.926 1.00 93.00 73 ASP A O 1
ATOM 506 N N . GLY A 1 74 ? 9.670 -0.449 0.924 1.00 93.62 74 GLY A N 1
ATOM 507 C CA . GLY A 1 74 ? 9.180 0.921 0.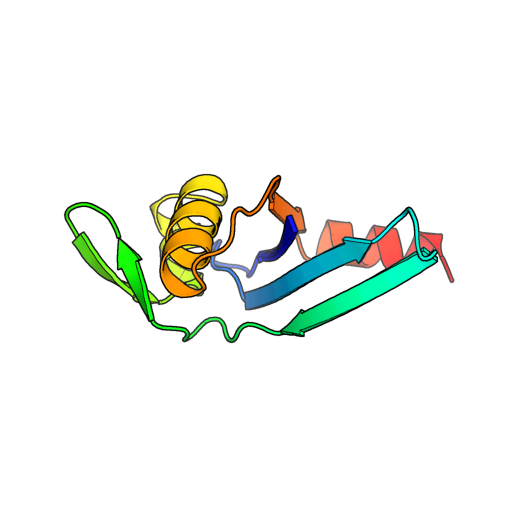928 1.00 93.62 74 GLY A CA 1
ATOM 508 C C . GLY A 1 74 ? 7.679 0.997 0.704 1.00 93.62 74 GLY A C 1
ATOM 509 O O . GLY A 1 74 ? 7.030 -0.001 0.360 1.00 93.62 74 GLY A O 1
ATOM 510 N N . SER A 1 75 ? 7.151 2.201 0.887 1.00 95.44 75 SER A N 1
ATOM 511 C CA . SER A 1 75 ? 5.771 2.563 0.585 1.00 95.44 75 SER A CA 1
ATOM 512 C C . SER A 1 75 ? 5.730 3.893 -0.155 1.00 95.44 75 SER A C 1
ATOM 514 O O . SER A 1 75 ? 6.411 4.835 0.250 1.00 95.44 75 SER A O 1
ATOM 516 N N . TRP A 1 76 ? 4.888 3.992 -1.176 1.00 95.88 76 TRP A N 1
ATOM 517 C CA . TRP A 1 76 ? 4.571 5.245 -1.844 1.00 95.88 76 TRP A CA 1
ATOM 518 C C . TRP A 1 76 ? 3.073 5.512 -1.752 1.00 95.88 76 TRP A C 1
ATOM 520 O O . TRP A 1 76 ? 2.264 4.645 -2.075 1.00 95.88 76 TRP A O 1
ATOM 530 N N . VAL A 1 77 ? 2.711 6.709 -1.295 1.00 96.88 77 VAL A N 1
ATOM 531 C CA . VAL A 1 77 ? 1.321 7.162 -1.253 1.00 96.88 77 VAL A CA 1
ATOM 532 C C . VAL A 1 77 ? 1.170 8.322 -2.216 1.00 96.88 77 VAL A C 1
ATOM 534 O O . VAL A 1 77 ? 1.893 9.313 -2.116 1.00 96.88 77 VAL A O 1
ATOM 537 N N . VAL A 1 78 ? 0.226 8.186 -3.135 1.00 96.31 78 VAL A N 1
ATOM 538 C CA . VAL A 1 78 ? -0.042 9.154 -4.195 1.00 96.31 78 VAL A CA 1
ATOM 539 C C . VAL A 1 78 ? -1.424 9.741 -3.950 1.00 96.31 78 VAL A C 1
ATOM 541 O O . VAL A 1 78 ? -2.360 9.000 -3.672 1.00 96.31 78 VAL A O 1
ATOM 544 N N . SER A 1 79 ? -1.568 11.064 -3.999 1.00 95.62 79 SER A N 1
ATOM 545 C CA . SER A 1 79 ? -2.889 11.699 -4.016 1.00 95.62 79 SER A CA 1
ATOM 546 C C . SER A 1 79 ? -3.411 11.784 -5.446 1.00 95.62 79 SER A C 1
ATOM 548 O O . SER A 1 79 ? -2.627 11.791 -6.392 1.00 95.62 79 SER A O 1
ATOM 550 N N . GLU A 1 80 ? -4.723 11.898 -5.615 1.00 93.25 80 GLU A N 1
ATOM 551 C CA . GLU A 1 80 ? -5.337 12.033 -6.940 1.00 93.25 80 GLU A CA 1
ATOM 552 C C . GLU A 1 80 ? -4.737 13.178 -7.789 1.00 93.25 80 GLU A C 1
ATOM 554 O O . GLU A 1 80 ? -4.357 12.901 -8.926 1.00 93.25 80 GLU A O 1
ATOM 559 N N . PRO A 1 81 ? -4.485 14.401 -7.264 1.00 94.50 81 PRO A N 1
ATOM 560 C CA . PRO A 1 81 ? -3.823 15.449 -8.050 1.00 94.50 81 PRO A CA 1
ATOM 561 C C . PRO A 1 81 ? -2.394 15.093 -8.478 1.00 94.50 81 PRO A C 1
ATOM 563 O O . PRO A 1 81 ? -1.959 15.465 -9.566 1.00 94.50 81 PRO A O 1
ATOM 566 N N . VAL A 1 82 ? -1.648 14.370 -7.633 1.00 94.44 82 VAL A N 1
ATOM 567 C CA . VAL A 1 82 ? -0.291 13.919 -7.978 1.00 94.44 82 VAL A CA 1
ATOM 568 C C . VAL A 1 82 ? -0.355 12.830 -9.044 1.00 94.44 82 VAL A C 1
ATOM 570 O O . VAL A 1 82 ? 0.429 12.871 -9.986 1.00 94.44 82 VAL A O 1
ATOM 573 N N . LEU A 1 83 ? -1.295 11.885 -8.933 1.00 93.94 83 LEU A N 1
ATOM 574 C CA . LEU A 1 83 ? -1.493 10.851 -9.946 1.00 93.94 83 LEU A CA 1
ATOM 575 C C . LEU A 1 83 ? -1.871 11.468 -11.294 1.00 93.94 83 LEU A C 1
ATOM 577 O O . LEU A 1 83 ? -1.285 11.094 -12.304 1.00 93.94 83 LEU A O 1
ATOM 581 N N . GLN A 1 84 ? -2.789 12.437 -11.301 1.00 94.81 84 GLN A N 1
ATOM 582 C CA . GLN A 1 84 ? -3.164 13.159 -12.511 1.00 94.81 84 GLN A CA 1
ATOM 583 C C . GLN A 1 84 ? -1.940 13.822 -13.158 1.00 94.81 84 GLN A C 1
ATOM 585 O O . GLN A 1 84 ? -1.678 13.592 -14.331 1.00 94.81 84 GLN A O 1
ATOM 590 N N . GLY A 1 85 ? -1.127 14.550 -12.384 1.00 96.00 85 GLY A N 1
ATOM 591 C CA . GLY A 1 85 ? 0.088 15.177 -12.912 1.00 96.00 85 GLY A CA 1
ATOM 592 C C . GLY A 1 85 ? 1.122 14.180 -13.455 1.00 96.00 85 GLY A C 1
ATOM 593 O O . GLY A 1 85 ? 1.826 14.491 -14.413 1.00 96.00 85 GLY A O 1
ATOM 594 N N . LEU A 1 86 ? 1.214 12.977 -12.877 1.00 93.62 86 LEU A N 1
ATOM 595 C CA . LEU A 1 86 ? 2.071 11.908 -13.403 1.00 93.62 86 LEU A CA 1
ATOM 596 C C . LEU A 1 86 ? 1.551 11.364 -14.736 1.00 93.62 86 LEU A C 1
ATOM 598 O O . LEU A 1 86 ? 2.354 11.146 -15.638 1.00 93.62 86 LEU A O 1
ATOM 602 N N . VAL A 1 87 ? 0.234 11.156 -14.853 1.00 95.06 87 VAL A N 1
ATOM 603 C CA . VAL A 1 87 ? -0.418 10.711 -16.095 1.00 95.06 87 VAL A CA 1
ATOM 604 C C . VAL A 1 87 ? -0.228 11.756 -17.194 1.00 95.06 87 VAL A C 1
ATOM 606 O O . VAL A 1 87 ? 0.283 11.430 -18.261 1.00 95.06 87 VAL A O 1
ATOM 609 N N . ASP A 1 88 ? -0.525 13.022 -16.899 1.00 96.50 88 ASP A N 1
ATOM 610 C CA . ASP A 1 88 ? -0.360 14.136 -17.838 1.00 96.50 88 ASP A CA 1
ATOM 611 C C . ASP A 1 88 ? 1.102 14.282 -18.307 1.00 96.50 88 ASP A C 1
ATOM 613 O O . ASP A 1 88 ? 1.368 14.700 -19.433 1.00 96.50 88 ASP A O 1
ATOM 617 N N . GLY A 1 89 ? 2.066 13.921 -17.453 1.00 95.81 89 GLY A N 1
ATOM 618 C CA . GLY A 1 89 ? 3.493 13.956 -17.770 1.00 95.81 89 GLY A CA 1
ATOM 619 C C . GLY A 1 89 ? 3.985 12.830 -18.685 1.00 95.81 89 GLY A C 1
ATOM 620 O O . GLY A 1 89 ? 5.065 12.972 -19.261 1.00 95.81 89 GLY A O 1
ATOM 621 N N . VAL A 1 90 ? 3.239 11.726 -18.819 1.00 93.56 90 VAL A N 1
ATOM 622 C CA . VAL A 1 90 ? 3.624 10.581 -19.669 1.00 93.56 90 VAL A CA 1
ATOM 623 C C . VAL A 1 90 ? 2.829 10.475 -20.973 1.00 93.56 90 VAL A C 1
ATOM 625 O O . VAL A 1 90 ? 3.348 9.863 -21.906 1.00 93.56 90 VAL A O 1
ATOM 628 N N . GLY A 1 91 ? 1.659 11.124 -21.069 1.00 66.50 91 GLY A N 1
ATOM 629 C CA . GLY A 1 91 ? 0.864 11.234 -22.302 1.00 66.50 91 GLY A CA 1
ATOM 630 C C . GLY A 1 91 ? -0.150 10.117 -22.489 1.00 66.50 91 GLY A C 1
ATOM 631 O O . GLY A 1 91 ? 0.242 9.042 -22.992 1.00 66.50 91 GLY A O 1
#

Sequence (91 aa):
MLIQLRGSQGEASASAVFAVDPERGTASMITVPSLTVVNSPGEGPVALGELMASNGAGASRDALAQLIGVKLDGSWVVSEPVLQGLVDGVG

Radius of gyration: 13.68 Å; chains: 1; boun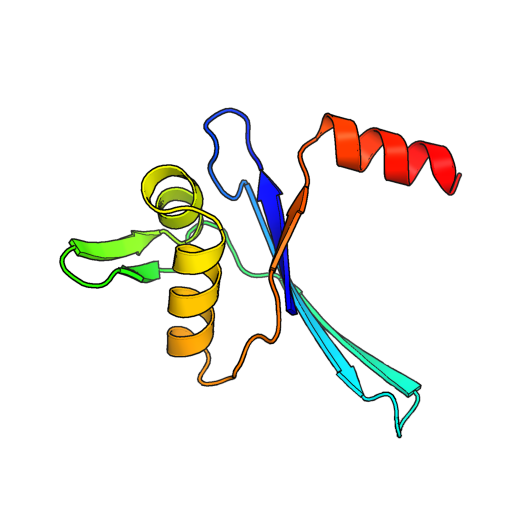ding box: 30×28×42 Å

pLDDT: mean 94.88, std 4.14, range [66.5, 97.88]

Foldseek 3Di:
DKEFEQDPLQFRCWIKDKDADVVVRDIDIDTDHQQDWFQQVPPGTDRLRVCCNPVNFVRSQVRVCVVVVHDDPDYHYAYPVRVVVVVVVVD

Secondary structure (DSSP, 8-state):
-EEEEE-TTSSEEEEEEEEEETTTTEEEEEEE-TT-EEEETTTEEEEHHHHHHHHHHHHHHHHHHHHHTS----EEEEEHHHHHHHHHHH-